Protein AF-A0A6P0YIQ9-F1 (afdb_monomer_lite)

Foldseek 3Di:
DDPVVVVVVVLVPDDPVVVVVVVVVVVVVVCVVPVPPPPVVVVVVVCVVPDDDPDDDDDPVVVVVVVVVVVCVVPVD

pLDDT: mean 88.48, std 8.71, range [58.22, 98.06]

Sequence (77 aa):
MSELQELRKKALNLSVSDRLSLLKDITDSLNEEFRPRRDLKAAIEGLRGIAKTDDPPPTDAEVEAMLEERLVEKYLK

Structure (mmCIF, N/CA/C/O backbone):
data_AF-A0A6P0YIQ9-F1
#
_entry.id   AF-A0A6P0YIQ9-F1
#
loop_
_atom_site.group_PDB
_atom_site.id
_atom_site.type_symbol
_atom_site.label_atom_id
_atom_site.label_alt_id
_atom_site.label_comp_id
_atom_site.label_asym_id
_atom_site.label_entity_id
_atom_site.label_seq_id
_atom_site.pdbx_PDB_ins_code
_atom_site.Cartn_x
_atom_site.Cartn_y
_atom_site.Cartn_z
_atom_site.occupancy
_atom_site.B_iso_or_equiv
_atom_site.auth_seq_id
_atom_site.auth_comp_id
_atom_site.auth_asym_id
_atom_site.auth_atom_id
_atom_site.pdbx_PDB_model_num
ATOM 1 N N . MET A 1 1 ? -1.603 -14.882 30.623 1.00 66.50 1 MET A N 1
ATOM 2 C CA . MET A 1 1 ? -2.400 -14.333 29.504 1.00 66.50 1 MET A CA 1
ATOM 3 C C . MET A 1 1 ? -1.420 -13.904 28.431 1.00 66.50 1 MET A C 1
ATOM 5 O O . MET A 1 1 ? -0.427 -13.284 28.785 1.00 66.50 1 MET A O 1
ATOM 9 N N . SER A 1 2 ? -1.623 -14.296 27.173 1.00 91.12 2 SER A N 1
ATOM 10 C CA . SER A 1 2 ? -0.761 -13.833 26.072 1.00 91.12 2 SER A CA 1
ATOM 11 C C . SER A 1 2 ? -0.962 -12.327 25.859 1.00 91.12 2 SER A C 1
ATOM 13 O O . SER A 1 2 ? -2.082 -11.838 25.996 1.00 91.12 2 SER A O 1
ATOM 15 N N . GLU A 1 3 ? 0.095 -11.595 25.512 1.00 93.38 3 GLU A N 1
ATOM 16 C CA . GLU A 1 3 ? 0.052 -10.150 25.237 1.00 93.38 3 GLU A CA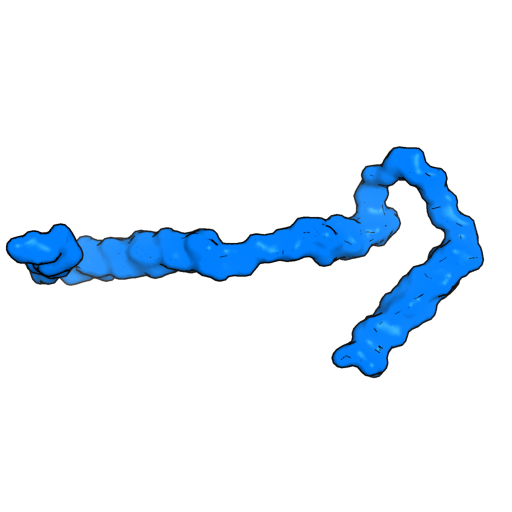 1
ATOM 17 C C . GLU A 1 3 ? -1.025 -9.780 24.199 1.00 93.38 3 GLU A C 1
ATOM 19 O O . GLU A 1 3 ? -1.775 -8.816 24.373 1.00 93.38 3 GLU A O 1
ATOM 24 N N . LEU A 1 4 ? -1.213 -10.636 23.189 1.00 93.88 4 LEU A N 1
ATOM 25 C CA . LEU A 1 4 ? -2.265 -10.491 22.181 1.00 93.88 4 LEU A CA 1
ATOM 26 C C . LEU A 1 4 ? -3.679 -10.582 22.779 1.00 93.88 4 LEU A C 1
ATOM 28 O O . LEU A 1 4 ? -4.599 -9.894 22.335 1.00 93.88 4 LEU A O 1
ATOM 32 N N . GLN A 1 5 ? -3.877 -11.421 23.798 1.00 94.38 5 GLN A N 1
ATOM 33 C CA . GLN A 1 5 ? -5.175 -11.561 24.465 1.00 94.38 5 GLN A CA 1
ATOM 34 C C . GLN A 1 5 ? -5.520 -10.311 25.281 1.00 94.38 5 GLN A C 1
ATOM 36 O O . GLN A 1 5 ? -6.681 -9.903 25.302 1.00 94.38 5 GLN A O 1
ATOM 41 N N . GLU A 1 6 ? -4.529 -9.684 25.916 1.00 95.12 6 GLU A N 1
ATOM 42 C CA . GLU A 1 6 ? -4.716 -8.424 26.644 1.00 95.12 6 GLU A CA 1
ATOM 43 C C . GLU A 1 6 ? -5.017 -7.259 25.692 1.00 95.12 6 GLU A C 1
ATOM 45 O O . GLU A 1 6 ? -5.957 -6.496 25.927 1.00 95.12 6 GLU A O 1
ATOM 50 N N . LEU A 1 7 ? -4.302 -7.161 24.565 1.00 94.38 7 LEU A N 1
ATOM 51 C CA . LEU A 1 7 ? -4.594 -6.179 23.513 1.00 94.38 7 LEU A CA 1
ATOM 52 C C . LEU A 1 7 ? -6.000 -6.356 22.937 1.00 94.38 7 LEU A C 1
ATOM 54 O O . LEU A 1 7 ? -6.735 -5.380 22.800 1.00 94.38 7 LEU A O 1
ATOM 58 N N . ARG A 1 8 ? -6.418 -7.602 22.683 1.00 94.50 8 ARG A N 1
ATOM 59 C CA . ARG A 1 8 ? -7.776 -7.904 22.216 1.00 94.50 8 ARG A CA 1
ATOM 60 C C . ARG A 1 8 ? -8.833 -7.423 23.207 1.00 94.50 8 ARG A C 1
ATOM 62 O O . ARG A 1 8 ? -9.817 -6.820 22.790 1.00 94.50 8 ARG A O 1
ATOM 69 N N . LYS A 1 9 ? -8.643 -7.662 24.509 1.00 95.62 9 LYS A N 1
ATOM 70 C CA . LYS A 1 9 ? -9.571 -7.177 25.543 1.00 95.62 9 LYS A CA 1
ATOM 71 C C . LYS A 1 9 ? -9.655 -5.652 25.555 1.00 95.62 9 LYS A C 1
ATOM 73 O O . LYS A 1 9 ? -10.756 -5.112 25.564 1.00 95.62 9 LYS A O 1
ATOM 78 N N . LYS A 1 10 ? -8.512 -4.960 25.502 1.00 95.50 10 LYS A N 1
ATOM 79 C CA . LYS A 1 10 ? -8.468 -3.490 25.451 1.00 95.50 10 LYS A CA 1
ATOM 80 C C . LYS A 1 10 ? -9.170 -2.944 24.209 1.00 95.50 10 LYS A C 1
ATOM 82 O O . LYS A 1 10 ? -9.998 -2.052 24.341 1.00 95.50 10 LYS A O 1
ATOM 87 N N . ALA A 1 11 ? -8.912 -3.526 23.038 1.00 94.88 11 ALA A N 1
ATOM 88 C CA . ALA A 1 11 ? -9.542 -3.122 21.783 1.00 94.88 11 ALA A CA 1
ATOM 89 C C . ALA A 1 11 ? -11.068 -3.302 21.806 1.00 94.88 11 ALA A C 1
ATOM 91 O O . ALA A 1 11 ? -11.795 -2.468 21.280 1.00 94.88 11 ALA A O 1
ATOM 92 N N . LEU A 1 12 ? -11.575 -4.362 22.444 1.00 95.25 12 LEU A N 1
ATOM 93 C CA . LEU A 1 12 ? -13.019 -4.594 22.562 1.00 95.25 12 LEU A CA 1
ATOM 94 C C . LEU A 1 12 ? -13.723 -3.618 23.516 1.00 95.25 12 LEU A C 1
ATOM 96 O O . LEU A 1 12 ? -14.922 -3.407 23.357 1.00 95.25 12 LEU A O 1
ATOM 100 N N . ASN A 1 13 ? -12.992 -3.006 24.451 1.00 97.19 13 ASN A N 1
ATOM 101 C CA . ASN A 1 13 ? -13.523 -2.006 25.383 1.00 97.19 13 ASN A CA 1
ATOM 102 C C . ASN A 1 13 ? -13.565 -0.581 24.799 1.00 97.19 13 ASN A C 1
ATOM 104 O O . ASN A 1 13 ? -14.087 0.325 25.445 1.00 97.19 13 ASN A O 1
ATOM 108 N N . LEU A 1 14 ? -13.004 -0.367 23.608 1.00 96.81 14 LEU A N 1
ATOM 109 C CA . LEU A 1 14 ? -13.008 0.926 22.930 1.00 96.81 14 LEU A CA 1
ATOM 110 C C . LEU A 1 14 ? -14.396 1.286 22.377 1.00 96.81 14 LEU A C 1
ATOM 112 O O . LEU A 1 14 ? -15.238 0.419 22.111 1.00 96.81 14 LEU A O 1
ATOM 116 N N . SER A 1 15 ? -14.614 2.581 22.126 1.00 98.06 15 SER A N 1
ATOM 117 C CA . SER A 1 15 ? -15.805 3.041 21.411 1.00 98.06 15 SER A CA 1
ATOM 118 C C . SER A 1 15 ? -15.868 2.436 19.999 1.00 98.06 15 SER A C 1
ATOM 120 O O . SER A 1 15 ? -14.876 1.946 19.456 1.00 98.06 15 SER A O 1
ATOM 122 N N . VAL A 1 16 ? -17.046 2.438 19.366 1.00 97.12 16 VAL A N 1
ATOM 123 C CA . VAL A 1 16 ? -17.175 1.976 17.967 1.00 97.12 16 VAL A CA 1
ATOM 124 C C . VAL A 1 16 ? -16.248 2.773 17.042 1.00 97.12 16 VAL A C 1
ATOM 126 O O . VAL A 1 16 ? -15.571 2.175 16.212 1.00 97.12 16 VAL A O 1
ATOM 129 N N . SER A 1 17 ? -16.182 4.096 17.226 1.00 97.94 17 SER A N 1
ATOM 130 C CA . SER A 1 17 ? -15.326 4.984 16.433 1.00 97.94 17 SER A CA 1
ATOM 131 C C . SER A 1 17 ? -13.850 4.613 16.568 1.00 97.94 17 SER A C 1
ATOM 133 O O . SER A 1 17 ? -13.163 4.421 15.569 1.00 97.94 17 SER A O 1
ATOM 135 N N . ASP A 1 18 ? -13.379 4.427 17.800 1.00 97.75 18 ASP A N 1
ATOM 136 C CA . ASP A 1 18 ? -11.971 4.118 18.061 1.00 97.75 18 ASP A CA 1
ATOM 137 C C . ASP A 1 18 ? -11.589 2.729 17.544 1.00 97.75 18 ASP A C 1
ATOM 139 O O . ASP A 1 18 ? -10.490 2.541 17.030 1.00 97.75 18 ASP A O 1
ATOM 143 N N . ARG A 1 19 ? -12.505 1.751 17.608 1.00 97.38 19 ARG A N 1
ATOM 144 C CA . ARG A 1 19 ? -12.281 0.425 17.007 1.00 97.38 19 ARG A CA 1
ATOM 145 C C . ARG A 1 19 ? -12.136 0.497 15.493 1.00 97.38 19 ARG A C 1
ATOM 147 O O . ARG A 1 19 ? -11.290 -0.202 14.942 1.00 97.38 19 ARG A O 1
ATOM 154 N N . LEU A 1 20 ? -12.947 1.318 14.827 1.00 97.88 20 LEU A N 1
ATOM 155 C CA . LEU A 1 20 ? -12.841 1.525 13.382 1.00 97.88 20 LEU A CA 1
ATOM 156 C C . LEU A 1 20 ? -11.541 2.245 13.015 1.00 97.88 20 LEU A C 1
ATOM 158 O O . LEU A 1 20 ? -10.890 1.846 12.051 1.00 97.88 20 LEU A O 1
ATOM 162 N N . SER A 1 21 ? -11.135 3.247 13.801 1.00 97.81 21 SER A N 1
ATOM 163 C CA . SER A 1 21 ? -9.843 3.918 13.616 1.00 97.81 21 SER A CA 1
ATOM 164 C C . SER A 1 21 ? -8.685 2.935 13.773 1.00 97.81 21 SER A C 1
ATOM 166 O O . SER A 1 21 ? -7.858 2.822 12.878 1.00 97.81 21 SER A O 1
ATOM 168 N N . LEU A 1 22 ? -8.684 2.141 14.847 1.00 97.12 22 LEU A N 1
ATOM 169 C CA . LEU A 1 22 ? -7.650 1.137 15.098 1.00 97.12 22 LEU A CA 1
ATOM 170 C C . LEU A 1 22 ? -7.578 0.088 13.980 1.00 97.12 22 LEU A C 1
ATOM 172 O O . LEU A 1 22 ? -6.492 -0.321 13.581 1.00 97.12 22 LEU A O 1
ATOM 176 N N . LEU A 1 23 ? -8.728 -0.352 13.459 1.00 97.06 23 LEU A N 1
ATOM 177 C CA . LEU A 1 23 ? -8.774 -1.289 12.337 1.00 97.06 23 LEU A CA 1
ATOM 178 C C . LEU A 1 23 ? -8.135 -0.689 11.084 1.00 97.06 23 LEU A C 1
ATOM 180 O O . LEU A 1 23 ? -7.381 -1.382 10.398 1.00 97.06 23 LEU A O 1
ATOM 184 N N . LYS A 1 24 ? -8.415 0.586 10.799 1.00 97.62 24 LYS A N 1
ATOM 185 C CA . LYS A 1 24 ? -7.788 1.305 9.692 1.00 97.62 24 LYS A CA 1
ATOM 186 C C . LYS A 1 24 ? -6.274 1.381 9.883 1.00 97.62 24 LYS A C 1
ATOM 188 O O . LYS A 1 24 ? -5.554 0.965 8.987 1.00 97.62 24 LYS A O 1
ATOM 193 N N . ASP A 1 25 ? -5.809 1.801 11.056 1.00 97.50 25 ASP A N 1
ATOM 194 C CA . ASP A 1 25 ? -4.377 1.955 11.338 1.00 97.50 25 ASP A CA 1
ATOM 195 C C . ASP A 1 25 ? -3.616 0.624 11.201 1.00 97.50 25 ASP A C 1
ATOM 197 O O . ASP A 1 25 ? -2.535 0.572 10.615 1.00 97.50 25 ASP A O 1
ATOM 201 N N . ILE A 1 26 ? -4.203 -0.484 11.676 1.00 96.56 26 ILE A N 1
ATOM 202 C CA . ILE A 1 26 ? -3.637 -1.831 11.495 1.00 96.56 26 ILE A CA 1
ATOM 203 C C . ILE A 1 26 ? -3.604 -2.209 10.012 1.00 96.56 26 ILE A C 1
ATOM 205 O O . ILE A 1 26 ? -2.603 -2.738 9.532 1.00 96.56 26 ILE A O 1
ATOM 209 N N . THR A 1 27 ? -4.686 -1.941 9.280 1.00 96.44 27 THR A N 1
ATOM 210 C CA . THR A 1 27 ? -4.769 -2.246 7.845 1.00 96.44 27 THR A CA 1
ATOM 211 C C . THR A 1 27 ? -3.731 -1.451 7.054 1.00 96.44 27 THR A C 1
ATOM 213 O O . THR A 1 27 ? -3.056 -2.019 6.199 1.00 96.44 27 THR A O 1
ATOM 216 N N . ASP A 1 28 ? -3.552 -0.168 7.366 1.00 94.94 28 ASP A N 1
ATOM 217 C CA . ASP A 1 28 ? -2.561 0.704 6.733 1.00 94.94 28 ASP A CA 1
ATOM 218 C C . ASP A 1 28 ? -1.130 0.236 7.046 1.00 94.94 28 ASP A C 1
ATOM 220 O O . ASP A 1 28 ? -0.304 0.137 6.138 1.00 94.94 28 ASP A O 1
ATOM 224 N N . SER A 1 29 ? -0.850 -0.156 8.295 1.00 95.25 29 SER A N 1
ATOM 225 C CA . SER A 1 29 ? 0.443 -0.738 8.682 1.00 95.25 29 SER A CA 1
ATOM 226 C C . SER A 1 29 ? 0.758 -2.015 7.902 1.00 95.25 29 SER A C 1
ATOM 228 O O . SER A 1 29 ? 1.870 -2.170 7.401 1.00 95.25 29 SER A O 1
ATOM 230 N N . LEU A 1 30 ? -0.211 -2.928 7.782 1.00 94.69 30 LEU A N 1
ATOM 231 C CA . LEU A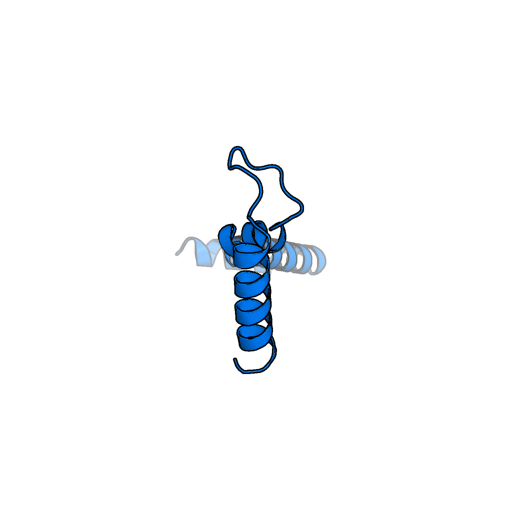 1 30 ? -0.029 -4.169 7.027 1.00 94.69 30 LEU A CA 1
ATOM 232 C C . LEU A 1 30 ? 0.121 -3.892 5.530 1.00 94.69 30 LEU A C 1
ATOM 234 O O . LEU A 1 30 ? 0.934 -4.529 4.869 1.00 94.69 30 LEU A O 1
ATOM 238 N N . ASN A 1 31 ? -0.624 -2.929 4.989 1.00 90.38 31 ASN A N 1
ATOM 239 C CA . ASN A 1 31 ? -0.493 -2.530 3.592 1.00 90.38 31 ASN A CA 1
ATOM 240 C C . ASN A 1 31 ? 0.894 -1.966 3.277 1.00 90.38 31 ASN A C 1
ATOM 242 O O . ASN A 1 31 ? 1.392 -2.228 2.187 1.00 90.38 31 ASN A O 1
ATOM 246 N N . GLU A 1 32 ? 1.518 -1.215 4.186 1.00 88.25 32 GLU A N 1
ATOM 247 C CA . GLU A 1 32 ? 2.898 -0.747 4.005 1.00 88.25 32 GLU A CA 1
ATOM 248 C C . GLU A 1 32 ? 3.912 -1.895 4.114 1.00 88.25 32 GLU A C 1
ATOM 250 O O . GLU A 1 32 ? 4.843 -1.965 3.311 1.00 88.25 32 GLU A O 1
ATOM 255 N N . GLU A 1 33 ? 3.717 -2.838 5.040 1.00 89.50 33 GLU A N 1
ATOM 256 C CA . GLU A 1 33 ? 4.595 -4.009 5.185 1.00 89.50 33 GLU A CA 1
ATOM 257 C C . GLU A 1 33 ? 4.517 -4.952 3.973 1.00 89.50 33 GLU A C 1
ATOM 259 O O . GLU A 1 33 ? 5.542 -5.417 3.468 1.00 89.50 33 GLU A O 1
ATOM 264 N N . PHE A 1 34 ? 3.307 -5.190 3.461 1.00 85.38 34 PHE A N 1
ATOM 265 C CA . PHE A 1 34 ? 3.057 -6.015 2.278 1.00 85.38 34 PHE A CA 1
ATOM 266 C C . PHE A 1 34 ? 3.117 -5.242 0.969 1.00 85.38 34 PHE A C 1
ATOM 268 O O . PHE A 1 34 ? 2.890 -5.835 -0.091 1.00 85.38 34 PHE A O 1
ATOM 275 N N . ARG A 1 35 ? 3.416 -3.939 1.005 1.00 80.38 35 ARG A N 1
ATOM 276 C CA . ARG A 1 35 ? 3.534 -3.143 -0.210 1.00 80.38 35 ARG A CA 1
ATOM 277 C C . ARG A 1 35 ? 4.598 -3.807 -1.072 1.00 80.38 35 ARG A C 1
ATOM 279 O O . ARG A 1 35 ? 5.751 -3.887 -0.635 1.00 80.38 35 ARG A O 1
ATOM 286 N N . PRO A 1 36 ? 4.257 -4.286 -2.284 1.00 73.12 36 PRO A N 1
ATOM 287 C CA . PRO A 1 36 ? 5.260 -4.835 -3.172 1.00 73.12 36 PRO A CA 1
ATOM 288 C C . PRO A 1 36 ? 6.312 -3.751 -3.340 1.00 73.12 36 PRO A C 1
ATOM 290 O O . PRO A 1 36 ? 5.998 -2.649 -3.808 1.00 73.12 36 PRO A O 1
ATOM 293 N N . ARG A 1 37 ? 7.543 -4.020 -2.891 1.00 69.69 37 ARG A N 1
ATOM 294 C CA . ARG A 1 37 ? 8.658 -3.131 -3.199 1.00 69.69 37 ARG A CA 1
ATOM 295 C C . ARG A 1 37 ? 8.648 -3.030 -4.712 1.00 69.69 37 ARG A C 1
ATOM 297 O O . ARG A 1 37 ? 8.793 -4.053 -5.379 1.00 69.69 37 ARG A O 1
ATOM 304 N N . ARG A 1 38 ? 8.377 -1.831 -5.243 1.00 65.25 38 ARG A N 1
ATOM 305 C CA . ARG A 1 38 ? 8.480 -1.599 -6.684 1.00 65.25 38 ARG A CA 1
ATOM 306 C C . ARG A 1 38 ? 9.836 -2.141 -7.082 1.00 65.25 38 ARG A C 1
ATOM 308 O O . ARG A 1 38 ? 10.827 -1.760 -6.457 1.00 65.25 38 ARG A O 1
ATOM 315 N N . ASP A 1 39 ? 9.853 -3.064 -8.036 1.00 75.50 39 ASP A N 1
ATOM 316 C CA . ASP A 1 39 ? 11.111 -3.576 -8.538 1.00 75.50 39 ASP A CA 1
ATOM 317 C C . ASP A 1 39 ? 11.873 -2.375 -9.093 1.00 75.50 39 ASP A C 1
ATOM 319 O O . ASP A 1 39 ? 11.490 -1.774 -10.099 1.00 75.50 39 ASP A O 1
ATOM 323 N N . LEU A 1 40 ? 12.895 -1.955 -8.347 1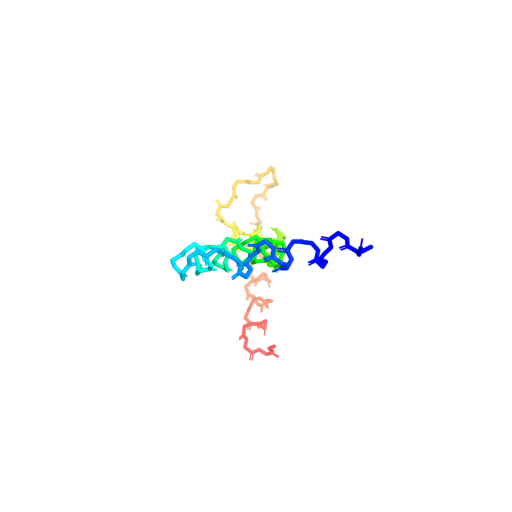.00 72.56 40 LEU A N 1
ATOM 324 C CA . LEU A 1 40 ? 13.676 -0.777 -8.673 1.00 72.56 40 LEU A CA 1
ATOM 325 C C . LEU A 1 40 ? 14.318 -0.960 -10.048 1.00 72.56 40 LEU A C 1
ATOM 327 O O . LEU A 1 40 ? 14.450 0.016 -10.779 1.00 72.56 40 LEU A O 1
ATOM 331 N N . LYS A 1 41 ? 14.645 -2.203 -10.426 1.00 73.62 41 LYS A N 1
ATOM 332 C CA . LYS A 1 41 ? 15.168 -2.515 -11.754 1.00 73.62 41 LYS A CA 1
ATOM 333 C C . LYS A 1 41 ? 14.122 -2.260 -12.826 1.00 73.62 41 LYS A C 1
ATOM 335 O O . LYS A 1 41 ? 14.405 -1.491 -13.734 1.00 73.62 41 LYS A O 1
ATOM 340 N N . ALA A 1 42 ? 12.904 -2.778 -12.667 1.00 75.19 42 ALA A N 1
ATOM 341 C CA . ALA A 1 42 ? 11.815 -2.515 -13.609 1.00 75.19 42 ALA A CA 1
ATOM 342 C C . ALA A 1 42 ? 11.489 -1.010 -13.723 1.00 75.19 42 ALA A C 1
ATOM 344 O O . ALA A 1 42 ? 11.219 -0.494 -14.807 1.00 75.19 42 ALA A O 1
ATOM 345 N N . ALA A 1 43 ? 11.549 -0.272 -12.608 1.00 78.69 43 ALA A N 1
ATOM 346 C CA . ALA A 1 43 ? 11.353 1.176 -12.614 1.00 78.69 43 ALA A CA 1
ATOM 347 C C . ALA A 1 43 ? 12.472 1.917 -13.371 1.00 78.69 43 ALA A C 1
ATOM 349 O O . ALA A 1 43 ? 12.182 2.848 -14.118 1.00 78.69 43 ALA A O 1
ATOM 350 N N . ILE A 1 44 ? 13.730 1.501 -13.201 1.00 80.62 44 ILE A N 1
ATOM 351 C CA . ILE A 1 44 ? 14.889 2.059 -13.916 1.00 80.62 44 ILE A CA 1
ATOM 352 C C . ILE A 1 44 ? 14.844 1.692 -15.405 1.00 80.62 44 ILE A C 1
ATOM 354 O O . ILE A 1 44 ? 15.114 2.543 -16.248 1.00 80.62 44 ILE A O 1
ATOM 358 N N . GLU A 1 45 ? 14.440 0.469 -15.751 1.00 81.44 45 GLU A N 1
ATOM 359 C CA . GLU A 1 45 ? 14.251 0.038 -17.141 1.00 81.44 45 GLU A CA 1
ATOM 360 C C . GLU A 1 45 ? 13.212 0.896 -17.869 1.00 81.44 45 GLU A C 1
ATOM 362 O O . GLU A 1 45 ? 13.423 1.267 -19.022 1.00 81.44 45 GLU A O 1
ATOM 367 N N . GLY A 1 46 ? 12.134 1.296 -17.189 1.00 79.00 46 GLY A N 1
ATOM 368 C CA . GLY A 1 46 ? 11.147 2.232 -17.735 1.00 79.00 46 GLY A CA 1
ATOM 369 C C . GLY A 1 46 ? 11.688 3.644 -17.998 1.00 79.00 46 GLY A C 1
ATOM 370 O O . GLY A 1 46 ? 11.077 4.399 -18.753 1.00 79.00 46 GLY A O 1
ATOM 371 N N . LEU A 1 47 ? 12.832 4.003 -17.409 1.00 85.50 47 LEU A N 1
ATOM 372 C CA . LEU A 1 47 ? 13.524 5.275 -17.630 1.00 85.50 47 LEU A CA 1
ATOM 373 C C . LEU A 1 47 ? 14.618 5.183 -18.703 1.00 85.50 47 LEU A C 1
ATOM 375 O O . LEU A 1 47 ? 15.321 6.168 -18.941 1.00 85.50 47 LEU A O 1
ATOM 379 N N . ARG A 1 48 ? 14.767 4.031 -19.367 1.00 81.81 48 ARG A N 1
ATOM 380 C CA . ARG A 1 48 ? 15.681 3.841 -20.500 1.00 81.81 48 ARG A CA 1
ATOM 381 C C . ARG A 1 48 ? 15.390 4.887 -21.586 1.00 81.81 48 ARG A C 1
ATOM 383 O O . ARG A 1 48 ? 14.269 4.985 -22.078 1.00 81.81 48 ARG A O 1
ATOM 390 N N . GLY A 1 49 ? 16.400 5.691 -21.929 1.00 80.12 49 GLY A N 1
ATOM 391 C CA . GLY A 1 49 ? 16.288 6.818 -22.868 1.00 80.12 49 GLY A CA 1
ATOM 392 C C . GLY A 1 49 ? 15.808 8.148 -22.260 1.00 80.12 49 GLY A C 1
ATOM 393 O O . GLY A 1 49 ? 15.757 9.147 -22.971 1.00 80.12 49 GLY A O 1
ATOM 394 N N . ILE A 1 50 ? 15.475 8.185 -20.964 1.00 85.50 50 ILE A N 1
ATOM 395 C CA . ILE A 1 50 ? 15.067 9.396 -20.222 1.00 85.50 50 ILE A CA 1
ATOM 396 C C . ILE A 1 50 ? 16.102 9.748 -19.147 1.00 85.50 50 ILE A C 1
ATOM 398 O O . ILE A 1 50 ? 16.460 10.915 -18.979 1.00 85.50 50 ILE A O 1
ATOM 402 N N . ALA A 1 51 ? 16.561 8.751 -18.388 1.00 85.56 51 ALA A N 1
ATOM 403 C CA . ALA A 1 51 ? 17.556 8.945 -17.342 1.00 85.56 51 ALA A CA 1
ATOM 404 C C . ALA A 1 51 ? 18.935 9.251 -17.941 1.00 85.56 51 ALA A C 1
ATOM 406 O O . ALA A 1 51 ? 19.334 8.659 -18.941 1.00 85.56 51 ALA A O 1
ATOM 407 N N . LYS A 1 52 ? 19.678 10.161 -17.300 1.00 83.00 52 LYS A N 1
ATOM 408 C CA . LYS A 1 52 ? 21.090 10.388 -17.623 1.00 83.00 52 LYS A CA 1
ATOM 409 C C . LYS A 1 52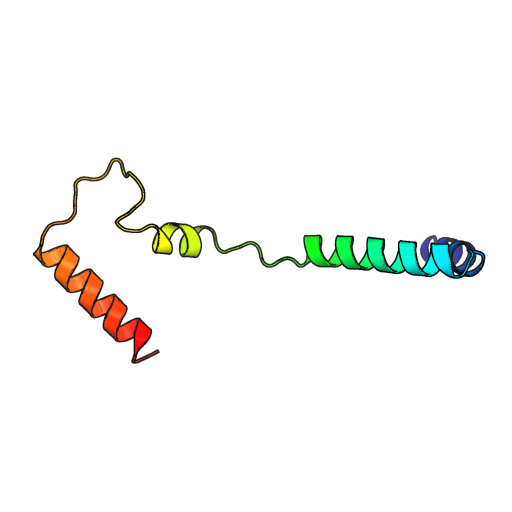 ? 21.920 9.211 -17.119 1.00 83.00 52 LYS A C 1
ATOM 411 O O . LYS A 1 52 ? 21.779 8.821 -15.962 1.00 83.00 52 LYS A O 1
ATOM 416 N N . THR A 1 53 ? 22.789 8.704 -17.977 1.00 83.69 53 THR A N 1
ATOM 417 C CA . THR A 1 53 ? 23.754 7.642 -17.688 1.00 83.69 53 THR A CA 1
ATOM 418 C C . THR A 1 53 ? 25.160 8.155 -17.983 1.00 83.69 53 THR A C 1
ATOM 420 O O . THR A 1 53 ? 25.322 9.033 -18.831 1.00 83.69 53 THR A O 1
ATOM 423 N N . ASP A 1 54 ? 26.165 7.625 -17.286 1.00 88.06 54 ASP A N 1
ATOM 424 C CA . ASP A 1 54 ? 27.577 7.910 -17.587 1.00 88.06 54 ASP A C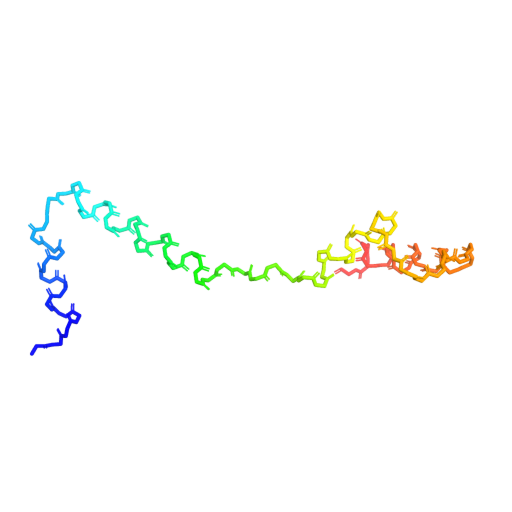A 1
ATOM 425 C C . ASP A 1 54 ? 28.058 7.163 -18.847 1.00 88.06 54 ASP A C 1
ATOM 427 O O . ASP A 1 54 ? 29.087 7.507 -19.429 1.00 88.06 54 ASP A O 1
ATOM 431 N N . ASP A 1 55 ? 27.296 6.153 -19.277 1.00 85.06 55 ASP A N 1
ATOM 432 C CA . ASP A 1 55 ? 27.556 5.379 -20.484 1.00 85.06 55 ASP A CA 1
ATOM 433 C C . ASP A 1 55 ? 27.350 6.216 -21.758 1.00 85.06 55 ASP A C 1
ATOM 435 O O . ASP A 1 55 ? 26.469 7.088 -21.798 1.00 85.06 55 ASP A O 1
ATOM 439 N N . PRO A 1 56 ? 28.132 5.950 -22.822 1.00 86.38 56 PRO A N 1
ATOM 440 C CA . PRO A 1 56 ? 27.927 6.597 -24.108 1.00 86.38 56 PRO A CA 1
ATOM 441 C C . PRO A 1 56 ? 26.521 6.295 -24.656 1.00 86.38 56 PRO A C 1
ATOM 443 O O . PRO A 1 56 ? 25.964 5.230 -24.378 1.00 86.38 56 PRO A O 1
ATOM 446 N N . PRO A 1 57 ? 25.941 7.205 -25.461 1.00 85.56 57 PRO A N 1
ATOM 447 C CA . PRO A 1 57 ? 24.680 6.932 -26.134 1.00 85.56 57 PRO A CA 1
ATOM 448 C C . PRO A 1 57 ? 24.775 5.656 -26.983 1.00 85.56 57 PRO A C 1
ATOM 450 O O . PRO A 1 57 ? 25.806 5.446 -27.630 1.00 85.56 57 PRO A O 1
ATOM 453 N N . PRO A 1 58 ? 23.718 4.828 -27.012 1.00 88.44 58 PRO A N 1
ATOM 454 C CA . PRO A 1 58 ? 23.688 3.641 -27.852 1.00 88.44 58 PRO A CA 1
ATOM 455 C C . PRO A 1 58 ? 23.744 4.024 -29.332 1.00 88.44 58 PRO A C 1
ATOM 457 O O . PRO A 1 58 ? 23.260 5.083 -29.743 1.00 88.44 58 PRO A O 1
ATOM 460 N N . THR A 1 59 ? 24.332 3.143 -30.131 1.00 92.50 59 THR A N 1
ATOM 461 C CA . THR A 1 59 ? 24.367 3.257 -31.590 1.00 92.50 59 THR A CA 1
ATOM 462 C C . THR A 1 59 ? 23.008 2.928 -32.205 1.00 92.50 59 THR A C 1
ATOM 464 O O . THR A 1 59 ? 22.194 2.225 -31.607 1.00 92.50 59 THR A O 1
ATOM 467 N N . ASP A 1 60 ? 22.768 3.385 -33.435 1.00 92.75 60 ASP A N 1
ATOM 468 C CA . ASP A 1 60 ? 21.491 3.155 -34.126 1.00 92.75 60 ASP A CA 1
ATOM 469 C C . ASP A 1 60 ? 21.143 1.659 -34.248 1.00 92.75 60 ASP A C 1
ATOM 471 O O . ASP A 1 60 ? 19.990 1.277 -34.057 1.00 92.75 60 ASP A O 1
ATOM 475 N N . ALA A 1 61 ? 22.145 0.803 -34.482 1.00 93.56 61 ALA A N 1
ATOM 476 C CA . ALA A 1 61 ? 21.964 -0.648 -34.565 1.00 93.56 61 ALA A CA 1
ATOM 477 C C . ALA A 1 61 ? 21.580 -1.277 -33.212 1.00 93.56 61 ALA A C 1
ATOM 479 O O . ALA A 1 61 ? 20.762 -2.193 -33.154 1.00 93.56 61 ALA A O 1
ATOM 480 N N . GLU A 1 62 ? 22.146 -0.779 -32.109 1.00 90.75 62 GLU A N 1
ATOM 481 C CA . GLU A 1 62 ? 21.786 -1.233 -30.761 1.00 90.75 62 GLU A CA 1
ATOM 482 C C . GLU A 1 62 ? 20.365 -0.791 -30.398 1.00 90.75 62 GLU A C 1
ATOM 484 O O . GLU A 1 62 ? 19.606 -1.564 -29.815 1.00 90.75 62 GLU A O 1
ATOM 489 N N . VAL A 1 63 ? 19.969 0.424 -30.792 1.00 89.69 63 VAL A N 1
ATOM 490 C CA . VAL A 1 63 ? 18.601 0.918 -30.591 1.00 89.69 63 VAL A CA 1
ATOM 491 C C . VAL A 1 63 ? 17.589 0.078 -31.370 1.00 89.69 63 VAL A C 1
ATOM 493 O O . VAL A 1 63 ? 16.533 -0.244 -30.825 1.00 89.69 63 VAL A O 1
ATOM 496 N N . GLU A 1 64 ? 17.897 -0.308 -32.609 1.00 93.62 64 GLU A N 1
ATOM 497 C CA . GLU A 1 64 ? 17.034 -1.176 -33.418 1.00 93.62 64 GLU A CA 1
ATOM 498 C C . GLU A 1 64 ? 16.793 -2.526 -32.725 1.00 93.62 64 GLU A C 1
ATOM 500 O O . GLU A 1 64 ? 15.639 -2.903 -32.507 1.00 93.62 64 GLU A O 1
ATOM 505 N N . ALA A 1 65 ? 17.855 -3.177 -32.239 1.00 93.19 65 ALA A N 1
ATOM 506 C CA . ALA A 1 65 ? 17.745 -4.419 -31.473 1.00 93.19 65 ALA A CA 1
ATOM 507 C C . ALA A 1 65 ? 16.905 -4.252 -30.189 1.00 93.19 65 ALA A C 1
ATOM 509 O O . ALA A 1 65 ? 16.031 -5.069 -29.896 1.00 93.19 65 ALA A O 1
ATOM 510 N N . MET A 1 66 ? 17.094 -3.152 -29.448 1.00 90.00 66 MET A N 1
ATOM 511 C CA . MET A 1 66 ? 16.304 -2.853 -28.243 1.00 90.00 66 MET A CA 1
ATOM 512 C C . MET A 1 66 ? 14.806 -2.676 -28.548 1.00 90.00 66 MET A C 1
ATOM 514 O O . MET A 1 66 ? 13.955 -3.007 -27.716 1.00 90.00 66 MET A O 1
ATOM 518 N N . LEU A 1 67 ? 14.462 -2.121 -29.714 1.00 90.38 67 LEU A N 1
ATOM 519 C CA . LEU A 1 67 ? 13.074 -1.967 -30.149 1.00 90.38 67 LEU A CA 1
ATOM 520 C C . LEU A 1 67 ? 12.460 -3.310 -30.549 1.00 90.38 67 LEU A C 1
ATOM 522 O O . LEU A 1 67 ? 11.315 -3.572 -30.175 1.00 90.38 67 LEU A O 1
ATOM 526 N N . GLU A 1 68 ? 13.206 -4.163 -31.252 1.00 92.81 68 GLU A N 1
ATOM 527 C CA . GLU A 1 68 ? 12.769 -5.518 -31.608 1.00 92.81 68 GLU A CA 1
ATOM 528 C C . GLU A 1 68 ? 12.474 -6.362 -30.366 1.00 92.81 68 GLU A C 1
ATOM 530 O O . GLU A 1 68 ? 11.380 -6.922 -30.248 1.00 92.81 68 GLU A O 1
ATOM 535 N N . GLU A 1 69 ? 13.390 -6.381 -29.394 1.00 89.81 69 GLU A N 1
ATOM 536 C CA . GLU A 1 69 ? 13.199 -7.076 -28.116 1.00 89.81 69 GLU A CA 1
ATOM 537 C C . GLU A 1 69 ? 11.925 -6.597 -27.407 1.00 89.81 69 GLU A C 1
ATOM 539 O O . GLU A 1 69 ? 11.089 -7.403 -26.992 1.00 89.81 69 GLU A O 1
ATOM 544 N N . ARG A 1 70 ? 11.709 -5.276 -27.347 1.00 86.50 70 ARG A N 1
ATOM 545 C CA . ARG A 1 70 ? 10.517 -4.693 -26.717 1.00 86.50 70 ARG A CA 1
ATOM 546 C C . ARG A 1 70 ? 9.223 -5.046 -27.454 1.00 86.50 70 ARG A C 1
ATOM 548 O O . ARG A 1 70 ? 8.177 -5.194 -26.820 1.00 86.50 70 ARG A O 1
ATOM 555 N N . LEU A 1 71 ? 9.255 -5.146 -28.782 1.00 91.00 71 LEU A N 1
ATOM 556 C CA . LEU A 1 71 ? 8.097 -5.568 -29.574 1.00 91.00 71 LEU A CA 1
ATOM 557 C C . LEU A 1 71 ? 7.751 -7.033 -29.294 1.00 91.00 71 LEU A C 1
ATOM 559 O O . LEU A 1 71 ? 6.575 -7.347 -29.101 1.00 91.00 71 LEU A O 1
ATOM 563 N N . VAL A 1 72 ? 8.756 -7.905 -29.207 1.00 91.81 72 VAL A N 1
ATOM 564 C CA . VAL A 1 72 ? 8.574 -9.314 -28.835 1.00 91.81 72 VAL A CA 1
ATOM 565 C C . VAL A 1 72 ? 7.960 -9.422 -27.441 1.00 91.81 72 VAL A C 1
ATOM 567 O O . VAL A 1 72 ? 6.931 -10.072 -27.281 1.00 91.81 72 VAL A O 1
ATOM 570 N N . GLU A 1 73 ? 8.516 -8.735 -26.443 1.00 86.69 73 GLU A N 1
ATOM 571 C CA . GLU A 1 73 ? 7.973 -8.755 -25.080 1.00 86.69 73 GLU A CA 1
ATOM 572 C C . GLU A 1 73 ? 6.534 -8.246 -24.998 1.00 86.69 73 GLU A C 1
ATOM 574 O O . GLU A 1 73 ? 5.739 -8.779 -24.231 1.00 86.69 73 GLU A O 1
ATOM 579 N N . LYS A 1 74 ? 6.188 -7.222 -25.784 1.00 87.12 74 LYS A N 1
ATOM 580 C CA . LYS A 1 74 ? 4.856 -6.611 -25.745 1.00 87.12 74 LYS A CA 1
ATOM 581 C C . LYS A 1 74 ? 3.772 -7.480 -26.388 1.00 87.12 74 LYS A C 1
ATOM 583 O O . LYS A 1 74 ? 2.613 -7.366 -25.994 1.00 87.12 74 LYS A O 1
ATOM 588 N N . TYR A 1 75 ? 4.115 -8.256 -27.416 1.00 91.44 75 TYR A N 1
ATOM 589 C CA . TYR A 1 75 ? 3.123 -8.940 -28.256 1.00 91.44 75 TYR A CA 1
ATOM 590 C C . TYR A 1 75 ? 3.203 -10.471 -28.228 1.00 91.44 75 TYR A C 1
ATOM 592 O O . TYR A 1 75 ? 2.252 -11.116 -28.665 1.00 91.44 75 TYR A O 1
ATOM 600 N N . LEU A 1 76 ? 4.303 -11.058 -27.750 1.00 84.06 76 LEU A N 1
ATOM 601 C CA . LEU A 1 76 ? 4.536 -12.510 -27.759 1.00 84.06 76 LEU A CA 1
ATOM 602 C C . LEU A 1 76 ? 4.702 -13.119 -26.356 1.00 84.06 76 LEU A C 1
ATOM 604 O O . LEU A 1 76 ? 4.859 -14.336 -26.247 1.00 84.06 76 LEU A O 1
ATOM 608 N N . LYS A 1 77 ? 4.663 -12.303 -25.299 1.00 58.22 77 LYS A N 1
ATOM 609 C CA . LYS A 1 77 ? 4.751 -12.703 -23.888 1.00 58.22 77 LYS A CA 1
ATOM 610 C C . LYS A 1 77 ? 3.467 -12.321 -23.156 1.00 58.22 77 LYS A C 1
ATOM 612 O O . LYS A 1 77 ? 3.077 -13.093 -22.254 1.00 58.22 77 LYS A O 1
#

Secondary structure (DSSP, 8-state):
--HHHHHHHHHHTS-HHHHHHHHHHHHHHHHHHTS----HHHHHHTTTTTS--SSPPPPHHHHHHHHHHHHHHHHH-

Radius of gyration: 24.86 Å; cha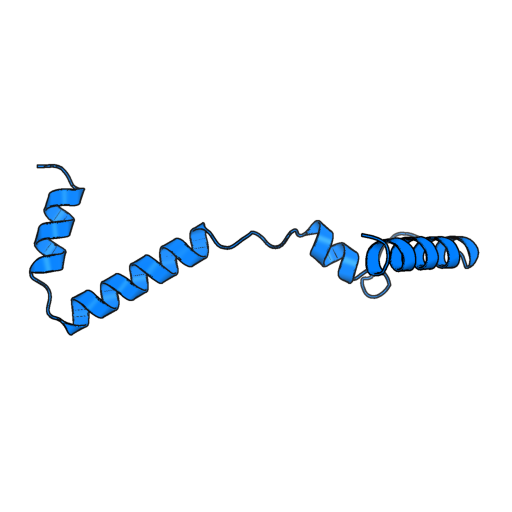ins: 1; bounding box: 45×25×64 Å